Protein AF-A0A2S9F238-F1 (afdb_monomer_lite)

Sequence (58 aa):
RAGVVSGRGRPRRWVSGRAAQLGTTGAIVVRDGEQLPRPVRRSTFYRHTEGWLRVGRR

pLDDT: mean 80.48, std 9.76, range [59.59, 96.44]

Radius of gyration: 14.71 Å; chains: 1; bounding box: 31×35×34 Å

Structure (mmCIF, N/CA/C/O backbone):
data_AF-A0A2S9F238-F1
#
_entry.id   AF-A0A2S9F238-F1
#
loop_
_atom_site.group_PDB
_atom_site.id
_atom_site.type_symbol
_atom_site.label_atom_id
_atom_site.label_alt_id
_atom_site.label_comp_id
_atom_site.label_asym_id
_atom_site.label_entity_id
_atom_site.label_seq_id
_atom_site.pdbx_PDB_ins_code
_atom_site.Cartn_x
_atom_site.Cartn_y
_atom_site.Cartn_z
_atom_site.occupancy
_atom_site.B_iso_or_equiv
_atom_site.auth_seq_id
_atom_site.auth_comp_id
_atom_site.auth_asym_id
_atom_site.auth_atom_id
_atom_site.pdbx_PDB_model_num
ATOM 1 N N . ARG A 1 1 ? 3.200 11.149 -8.653 1.00 59.59 1 ARG A N 1
ATOM 2 C CA . ARG A 1 1 ? 4.563 10.564 -8.734 1.00 59.59 1 ARG A CA 1
ATOM 3 C C . ARG A 1 1 ? 4.786 9.792 -7.437 1.00 59.59 1 ARG A C 1
ATOM 5 O O . ARG A 1 1 ? 4.363 10.306 -6.413 1.00 59.59 1 ARG A O 1
ATOM 12 N N . ALA A 1 2 ? 5.382 8.595 -7.464 1.00 65.00 2 ALA A N 1
ATOM 13 C CA . ALA A 1 2 ? 5.597 7.765 -6.263 1.00 65.00 2 ALA A CA 1
ATOM 14 C C . ALA A 1 2 ? 7.083 7.620 -5.909 1.00 65.00 2 ALA A C 1
ATOM 16 O O . ALA A 1 2 ? 7.889 7.435 -6.816 1.00 65.00 2 ALA A O 1
ATOM 17 N N . GLY A 1 3 ? 7.454 7.705 -4.630 1.00 71.25 3 GLY A N 1
ATOM 18 C CA . GLY A 1 3 ? 8.822 7.443 -4.178 1.00 71.25 3 GLY A CA 1
ATOM 19 C C . GLY A 1 3 ? 8.994 5.964 -3.852 1.00 71.25 3 GLY A C 1
ATOM 20 O O . GLY A 1 3 ? 8.288 5.452 -2.987 1.00 71.25 3 GLY A O 1
ATOM 21 N N . VAL A 1 4 ? 9.915 5.277 -4.529 1.00 71.50 4 VAL A N 1
ATOM 22 C CA . VAL A 1 4 ? 10.205 3.861 -4.245 1.00 71.50 4 VAL A CA 1
ATOM 23 C 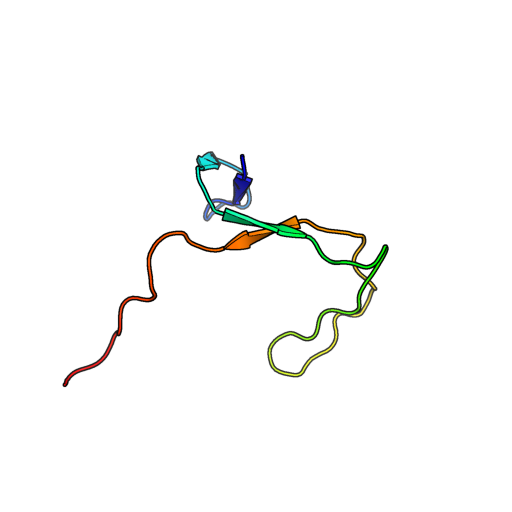C . VAL A 1 4 ? 11.385 3.771 -3.288 1.00 71.50 4 VAL A C 1
ATOM 25 O O . VAL A 1 4 ? 12.446 4.359 -3.533 1.00 71.50 4 VAL A O 1
ATOM 28 N N . VAL A 1 5 ? 11.187 3.046 -2.189 1.00 72.69 5 VAL A N 1
ATOM 29 C CA . VAL A 1 5 ? 12.223 2.788 -1.192 1.00 72.69 5 VAL A CA 1
ATOM 30 C C . VAL A 1 5 ? 13.247 1.827 -1.785 1.00 72.69 5 VAL A C 1
ATOM 32 O O . VAL A 1 5 ? 12.908 0.794 -2.352 1.00 72.69 5 VAL A O 1
ATOM 35 N N . SER A 1 6 ? 14.517 2.192 -1.690 1.00 74.56 6 SER A N 1
ATOM 36 C CA . SER A 1 6 ? 15.617 1.333 -2.118 1.00 74.56 6 SER A CA 1
ATOM 37 C C . SER A 1 6 ? 15.957 0.261 -1.100 1.00 74.56 6 SER A C 1
ATOM 39 O O . SER A 1 6 ? 15.564 0.372 0.055 1.00 74.56 6 SER A O 1
ATOM 41 N N . GLY A 1 7 ? 16.794 -0.710 -1.482 1.00 69.69 7 GLY A N 1
ATOM 42 C CA . GLY A 1 7 ? 17.298 -1.735 -0.555 1.00 69.69 7 GLY A CA 1
ATOM 43 C C . GLY A 1 7 ? 17.984 -1.185 0.708 1.00 69.69 7 GLY A C 1
ATOM 44 O O . GLY A 1 7 ? 18.131 -1.912 1.677 1.00 69.69 7 GLY A O 1
ATOM 45 N N . ARG A 1 8 ? 18.355 0.107 0.737 1.00 80.81 8 ARG A N 1
ATOM 46 C CA . ARG A 1 8 ? 18.875 0.814 1.925 1.00 80.81 8 ARG A CA 1
ATOM 47 C C . ARG A 1 8 ? 17.841 1.698 2.637 1.00 80.81 8 ARG A C 1
ATOM 49 O O . ARG A 1 8 ? 18.212 2.638 3.332 1.00 80.81 8 ARG A O 1
ATOM 56 N N . GLY A 1 9 ? 16.547 1.484 2.415 1.00 72.81 9 GLY A N 1
ATOM 57 C CA . GLY A 1 9 ? 15.483 2.225 3.101 1.00 72.81 9 GLY A CA 1
ATOM 58 C C . GLY A 1 9 ? 15.289 3.678 2.642 1.00 72.81 9 GLY A C 1
ATOM 59 O O . GLY A 1 9 ? 14.427 4.371 3.171 1.00 72.81 9 GLY A O 1
ATOM 60 N N . ARG A 1 10 ? 16.045 4.166 1.646 1.00 72.94 10 ARG A N 1
ATOM 61 C CA . ARG A 1 10 ? 15.934 5.555 1.157 1.00 72.94 10 ARG A CA 1
ATOM 62 C C . ARG A 1 10 ? 15.127 5.650 -0.140 1.00 72.94 10 ARG A C 1
ATOM 64 O O . ARG A 1 10 ? 15.394 4.837 -1.034 1.00 72.94 10 ARG A O 1
ATOM 71 N N . PRO A 1 11 ? 14.207 6.624 -0.296 1.00 66.94 11 PRO A N 1
ATOM 72 C CA . PRO A 1 11 ? 13.511 6.850 -1.559 1.00 66.94 11 PRO A CA 1
ATOM 73 C C . PRO A 1 11 ? 14.525 7.265 -2.631 1.00 66.94 11 PRO A C 1
ATOM 75 O O . PRO A 1 11 ? 15.195 8.284 -2.482 1.00 66.94 11 PRO A O 1
ATOM 78 N N . ARG A 1 12 ? 14.690 6.460 -3.687 1.00 68.50 12 ARG A N 1
ATOM 79 C CA . ARG A 1 12 ? 15.737 6.703 -4.704 1.00 68.50 12 ARG A CA 1
ATOM 80 C C . ARG A 1 12 ? 15.288 7.587 -5.857 1.00 68.50 12 ARG A C 1
ATOM 82 O O . ARG A 1 12 ? 16.114 8.299 -6.417 1.00 68.50 12 ARG A O 1
ATOM 89 N N . ARG A 1 13 ? 14.018 7.506 -6.260 1.00 73.44 13 ARG A N 1
ATOM 90 C CA . ARG A 1 13 ? 13.490 8.249 -7.412 1.00 73.44 13 ARG A CA 1
ATOM 91 C C . ARG A 1 13 ? 11.967 8.239 -7.416 1.00 73.44 13 ARG A C 1
ATOM 93 O O . ARG A 1 13 ? 11.344 7.295 -6.931 1.00 73.44 13 ARG A O 1
ATOM 100 N N . TRP A 1 14 ? 11.395 9.278 -8.014 1.00 77.75 14 TRP A N 1
ATOM 101 C CA . TRP A 1 14 ? 9.993 9.308 -8.402 1.00 77.75 14 TRP A CA 1
ATOM 102 C C . TRP A 1 14 ? 9.753 8.401 -9.615 1.00 77.75 14 TRP A C 1
ATOM 104 O O . TRP A 1 14 ? 10.410 8.580 -10.640 1.00 77.75 14 TRP A O 1
ATOM 114 N N . VAL A 1 15 ? 8.801 7.474 -9.523 1.00 76.06 15 VAL A N 1
ATOM 115 C CA . VAL A 1 15 ? 8.381 6.613 -10.642 1.00 76.06 15 VAL A CA 1
ATOM 116 C C . VAL A 1 15 ? 6.976 6.962 -11.131 1.00 76.06 15 VAL A C 1
ATOM 118 O O . VAL A 1 15 ? 6.146 7.505 -10.384 1.00 76.06 15 VAL A O 1
ATOM 121 N N . SER A 1 16 ? 6.731 6.662 -12.405 1.00 77.06 16 SER A N 1
ATOM 122 C CA . SER A 1 16 ? 5.411 6.701 -13.037 1.00 77.06 16 SER A CA 1
ATOM 123 C C . SER A 1 16 ? 4.610 5.465 -12.627 1.00 77.06 16 SER A C 1
ATOM 125 O O . SER A 1 16 ? 5.164 4.375 -12.533 1.00 77.06 16 SER A O 1
ATOM 127 N N . GLY A 1 17 ? 3.315 5.627 -12.360 1.00 77.50 17 GLY A N 1
ATOM 128 C CA . GLY A 1 17 ? 2.458 4.534 -11.905 1.00 77.50 17 GLY A CA 1
ATOM 129 C C . GLY A 1 17 ? 0.995 4.953 -11.820 1.00 77.50 17 GLY A C 1
ATOM 130 O O . GLY A 1 17 ? 0.693 6.150 -11.831 1.00 77.50 17 GLY A O 1
ATOM 131 N N . ARG A 1 18 ? 0.084 3.980 -11.717 1.00 78.00 18 ARG A N 1
ATOM 132 C CA . ARG A 1 18 ? -1.339 4.261 -11.472 1.00 78.00 18 ARG A CA 1
ATOM 133 C C . ARG A 1 18 ? -1.567 4.432 -9.978 1.00 78.00 18 ARG A C 1
ATOM 135 O O . ARG A 1 18 ? -1.102 3.612 -9.196 1.00 78.00 18 ARG A O 1
ATOM 142 N N . ALA A 1 19 ? -2.284 5.475 -9.588 1.00 81.56 19 ALA A N 1
ATOM 143 C CA . ALA A 1 19 ? -2.649 5.717 -8.199 1.00 81.56 19 ALA A CA 1
ATOM 144 C C . ALA A 1 19 ? -4.049 5.160 -7.907 1.00 81.56 19 ALA A C 1
ATOM 146 O O . ALA A 1 19 ? -4.956 5.307 -8.723 1.00 81.56 19 ALA A O 1
ATOM 147 N N . ALA A 1 20 ? -4.220 4.559 -6.735 1.00 80.81 20 ALA A N 1
ATOM 148 C CA . ALA A 1 20 ? -5.511 4.226 -6.153 1.00 80.81 20 ALA A CA 1
ATOM 149 C C . ALA A 1 20 ? -5.586 4.855 -4.759 1.00 80.81 20 ALA A C 1
ATOM 151 O O . ALA A 1 20 ? -4.653 4.726 -3.962 1.00 80.81 20 ALA A O 1
ATOM 152 N N . GLN A 1 21 ? -6.680 5.556 -4.474 1.00 88.19 21 GLN A N 1
ATOM 153 C CA . GLN A 1 21 ? -6.899 6.193 -3.182 1.00 88.19 21 GLN A CA 1
ATOM 154 C C . GLN A 1 21 ? -7.895 5.385 -2.364 1.00 88.19 21 GLN A C 1
ATOM 156 O O . GLN A 1 21 ? -8.912 4.914 -2.870 1.00 88.19 21 GLN A O 1
ATOM 161 N N . LEU A 1 22 ? -7.606 5.272 -1.077 1.00 88.75 22 LEU A N 1
ATOM 162 C CA . LEU A 1 22 ? -8.537 4.713 -0.123 1.00 88.75 22 LEU A CA 1
ATOM 163 C C . LEU A 1 22 ? -9.689 5.698 0.149 1.00 88.75 22 LEU A C 1
ATOM 165 O O . LEU A 1 22 ? -9.452 6.865 0.459 1.00 88.75 22 LEU A O 1
ATOM 169 N N . GLY A 1 23 ? -10.934 5.220 0.080 1.00 90.06 23 GLY A N 1
ATOM 170 C CA . GLY A 1 23 ? -12.141 6.034 0.297 1.00 90.06 23 GLY A CA 1
ATOM 171 C C . GLY A 1 23 ? -12.397 6.464 1.749 1.00 90.06 23 GLY A C 1
ATOM 172 O O . GLY A 1 23 ? -13.390 7.125 2.021 1.00 90.06 23 GLY A O 1
ATOM 173 N N . THR A 1 24 ? -11.519 6.103 2.686 1.00 89.44 24 THR A N 1
ATOM 174 C CA . THR A 1 24 ? -11.646 6.413 4.117 1.00 89.44 24 THR A CA 1
ATOM 175 C C . THR A 1 24 ? -10.459 7.235 4.625 1.00 89.44 24 THR A C 1
ATOM 177 O O . THR A 1 24 ? -9.360 7.221 4.064 1.00 89.44 24 THR A O 1
ATOM 180 N N . THR A 1 25 ? -10.684 7.972 5.713 1.00 90.44 25 THR A N 1
ATOM 181 C CA . THR A 1 25 ? -9.658 8.759 6.410 1.00 90.44 25 THR A CA 1
ATOM 182 C C . THR A 1 25 ? -8.634 7.879 7.141 1.00 90.44 25 THR A C 1
ATOM 184 O O . THR A 1 25 ? -7.499 8.315 7.349 1.00 90.44 25 THR A O 1
ATOM 187 N N . GLY A 1 26 ? -8.990 6.640 7.487 1.00 90.62 26 GLY A N 1
ATOM 188 C CA . GLY A 1 26 ? -8.077 5.666 8.086 1.00 90.62 26 GLY A CA 1
ATOM 189 C C . GLY A 1 26 ? -8.521 4.224 7.854 1.00 90.62 26 GLY A C 1
ATOM 190 O O . GLY A 1 26 ? -9.696 3.972 7.592 1.00 90.62 26 GLY A O 1
ATOM 191 N N . ALA A 1 27 ? -7.577 3.287 7.931 1.00 91.31 27 ALA A N 1
ATOM 192 C CA . ALA A 1 27 ? -7.842 1.857 7.784 1.00 91.31 27 ALA A CA 1
ATOM 193 C C . ALA A 1 27 ? -6.961 1.004 8.696 1.00 91.31 27 ALA A C 1
ATOM 195 O O . ALA A 1 27 ? -5.844 1.387 9.042 1.00 91.31 27 ALA A O 1
ATOM 196 N N . ILE A 1 28 ? -7.455 -0.183 9.036 1.00 93.62 28 ILE A N 1
ATOM 197 C CA . ILE A 1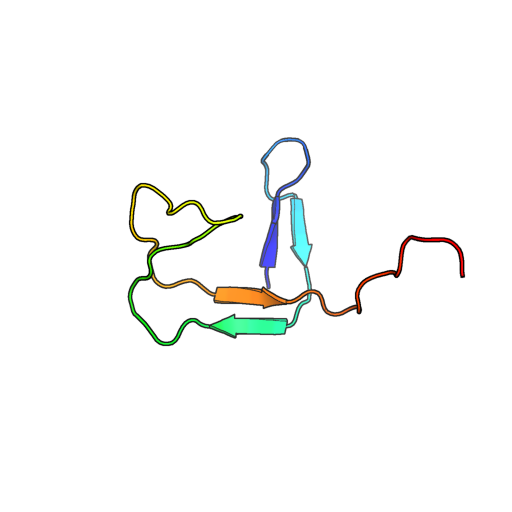 28 ? -6.627 -1.270 9.553 1.00 93.62 28 ILE A CA 1
ATOM 198 C C . ILE A 1 28 ? -6.077 -2.032 8.348 1.00 93.62 28 ILE A C 1
ATOM 200 O O . ILE A 1 28 ? -6.826 -2.399 7.444 1.00 93.62 28 ILE A O 1
ATOM 204 N N . VAL A 1 29 ? -4.766 -2.254 8.319 1.00 90.25 29 VAL A N 1
ATOM 205 C CA . VAL A 1 29 ? -4.135 -3.078 7.284 1.00 90.25 29 VAL A CA 1
ATOM 206 C C . VAL A 1 29 ? -4.010 -4.492 7.817 1.00 90.25 29 VAL A C 1
ATOM 208 O O . VAL A 1 29 ? -3.443 -4.691 8.890 1.00 90.25 29 VAL A O 1
ATOM 211 N N . VAL A 1 30 ? -4.495 -5.453 7.037 1.00 94.25 30 VAL A N 1
ATOM 212 C CA . VAL A 1 30 ? -4.226 -6.876 7.236 1.00 94.25 30 VAL A CA 1
ATOM 213 C C . VAL A 1 30 ? -3.166 -7.287 6.220 1.00 94.25 30 VAL A C 1
ATOM 215 O O . VAL A 1 30 ? -3.362 -7.098 5.018 1.00 94.25 30 VAL A O 1
ATOM 218 N N . ARG A 1 31 ? -2.037 -7.816 6.687 1.00 89.19 31 ARG A N 1
ATOM 219 C CA . ARG A 1 31 ? -0.976 -8.379 5.848 1.00 89.19 31 ARG A CA 1
ATOM 220 C C . ARG A 1 31 ? -0.829 -9.847 6.205 1.00 89.19 31 ARG A C 1
ATOM 222 O O . ARG A 1 31 ? -0.612 -10.157 7.365 1.00 89.19 31 ARG A O 1
ATOM 229 N N . ASP A 1 32 ? -0.966 -10.722 5.214 1.00 94.81 32 ASP A N 1
ATOM 230 C CA . ASP A 1 32 ? -0.809 -12.172 5.389 1.00 94.81 32 ASP A CA 1
ATOM 231 C C . ASP A 1 32 ? -1.692 -12.747 6.519 1.00 94.81 32 ASP A C 1
ATOM 233 O O . ASP A 1 32 ? -1.331 -13.696 7.202 1.00 94.81 32 ASP A O 1
ATOM 237 N N . GLY A 1 33 ? -2.872 -12.147 6.723 1.00 96.44 33 GLY A N 1
ATOM 238 C CA . GLY A 1 33 ? -3.814 -12.505 7.790 1.00 96.44 33 GLY A CA 1
ATOM 239 C C . GLY A 1 33 ? -3.605 -11.766 9.118 1.00 96.44 33 GLY A C 1
ATOM 240 O O . GLY A 1 33 ? -4.518 -11.744 9.940 1.00 96.44 33 GLY A O 1
ATOM 241 N N . GLU A 1 34 ? -2.475 -11.086 9.317 1.00 95.94 34 GLU A N 1
ATOM 242 C CA . GLU A 1 34 ? -2.173 -10.351 10.547 1.00 95.94 34 GLU A CA 1
ATOM 243 C C . GLU A 1 34 ? -2.539 -8.867 10.447 1.00 95.94 34 GLU A C 1
ATOM 245 O O . GLU A 1 34 ? -2.171 -8.160 9.504 1.00 95.94 34 GLU A O 1
ATOM 250 N N . GLN A 1 35 ? -3.262 -8.366 11.450 1.00 96.00 35 GLN A N 1
ATOM 251 C CA . GLN A 1 35 ? -3.584 -6.945 11.568 1.00 96.00 35 GLN A CA 1
ATOM 252 C C . GLN A 1 35 ? -2.373 -6.156 12.068 1.00 96.00 35 GLN A C 1
ATOM 254 O O . GLN A 1 35 ? -1.751 -6.513 13.067 1.00 96.00 35 GLN A O 1
ATOM 259 N N . LEU A 1 36 ? -2.078 -5.026 11.422 1.00 92.94 36 LEU A N 1
ATOM 260 C CA . LEU A 1 36 ? -1.096 -4.088 11.958 1.00 92.94 36 LEU A CA 1
ATOM 261 C C . LEU A 1 36 ? -1.577 -3.506 13.300 1.00 92.94 36 LEU A C 1
ATOM 263 O O . LEU A 1 36 ? -2.757 -3.180 13.442 1.00 92.94 36 LEU A O 1
ATOM 267 N N . PRO A 1 37 ? -0.660 -3.262 14.256 1.00 93.94 37 PRO A N 1
ATOM 268 C CA . PRO A 1 37 ? -1.006 -2.826 15.611 1.00 93.94 37 PRO A CA 1
ATOM 269 C C . PRO A 1 37 ? -1.595 -1.412 15.683 1.00 93.94 37 PRO A C 1
ATOM 271 O O . PRO A 1 37 ? -2.040 -0.982 16.745 1.00 93.94 37 PRO A O 1
ATOM 274 N N . ARG A 1 38 ? -1.554 -0.641 14.588 1.00 93.75 38 ARG A N 1
ATOM 275 C CA . ARG A 1 38 ? -2.064 0.732 14.539 1.00 93.75 38 ARG A CA 1
ATOM 276 C C . ARG A 1 38 ? -2.786 0.997 13.220 1.00 93.75 38 ARG A C 1
ATOM 278 O O . ARG A 1 38 ? -2.269 0.605 12.170 1.00 93.75 38 ARG A O 1
ATOM 285 N N . PRO A 1 39 ? -3.919 1.723 13.250 1.00 91.88 39 PRO A N 1
ATOM 286 C CA . PRO A 1 39 ? -4.562 2.200 12.038 1.00 91.88 39 PRO A CA 1
ATOM 287 C C . PRO A 1 39 ? -3.612 3.070 11.217 1.00 91.88 39 PRO A C 1
ATOM 289 O O . PRO A 1 39 ? -2.907 3.934 11.750 1.00 91.88 39 PRO A O 1
ATOM 292 N N . VAL A 1 40 ? -3.628 2.875 9.904 1.00 90.44 40 VAL A N 1
ATOM 293 C CA . VAL A 1 40 ? -2.937 3.759 8.970 1.00 90.44 40 VAL A CA 1
ATOM 294 C C . VAL A 1 40 ? -3.836 4.935 8.618 1.00 90.44 40 VAL A C 1
ATOM 296 O O . VAL A 1 40 ? -5.059 4.811 8.523 1.00 90.44 40 VAL A O 1
ATOM 299 N N . ARG A 1 41 ? -3.220 6.096 8.393 1.00 90.75 41 ARG A N 1
ATOM 300 C CA . ARG A 1 41 ? -3.923 7.261 7.848 1.00 90.75 41 ARG A CA 1
ATOM 301 C C . ARG A 1 41 ? -4.265 7.028 6.375 1.00 90.75 41 ARG A C 1
ATOM 303 O O . ARG A 1 41 ? -3.686 6.159 5.714 1.00 90.75 41 ARG A O 1
ATOM 310 N N . ARG A 1 42 ? -5.174 7.853 5.853 1.00 87.56 42 ARG A N 1
ATOM 311 C CA . ARG A 1 42 ? -5.507 7.908 4.428 1.00 87.56 42 ARG A CA 1
ATOM 312 C C . ARG A 1 42 ? -4.237 7.943 3.594 1.00 87.56 42 ARG A C 1
ATOM 314 O O . ARG A 1 42 ? -3.366 8.791 3.786 1.00 87.56 42 ARG A O 1
ATOM 321 N N . SER A 1 43 ? -4.158 6.996 2.680 1.00 78.06 43 SER A N 1
ATOM 322 C CA . SER A 1 43 ? -2.995 6.753 1.847 1.00 78.06 43 SER A CA 1
ATOM 323 C C . SER A 1 43 ? -3.432 6.510 0.410 1.00 78.06 43 SER A C 1
ATOM 325 O O . SER A 1 43 ? -4.555 6.078 0.131 1.00 78.06 43 SER A O 1
ATOM 327 N N . THR A 1 44 ? -2.518 6.826 -0.501 1.00 77.06 44 THR A N 1
ATOM 328 C CA . THR A 1 44 ? -2.651 6.550 -1.927 1.00 77.06 44 THR A CA 1
ATOM 329 C C . THR A 1 44 ? -1.631 5.484 -2.270 1.00 77.06 44 THR A C 1
ATOM 331 O O . THR A 1 44 ? -0.425 5.705 -2.138 1.00 77.06 44 THR A O 1
ATOM 334 N N . PHE A 1 45 ? -2.112 4.322 -2.690 1.00 75.50 45 PHE A N 1
ATOM 335 C CA . PHE A 1 45 ? -1.260 3.221 -3.110 1.00 75.50 45 PHE A CA 1
ATOM 336 C C . PHE A 1 45 ? -1.020 3.318 -4.610 1.00 75.50 45 PHE A C 1
ATOM 338 O O . PHE A 1 45 ? -1.896 3.721 -5.376 1.00 75.50 45 PHE A O 1
ATOM 345 N N . TYR A 1 46 ? 0.180 2.944 -5.038 1.00 73.81 46 TYR A N 1
ATOM 346 C CA . TYR A 1 46 ? 0.531 2.928 -6.448 1.00 73.81 46 TYR A CA 1
ATOM 347 C C . TYR A 1 46 ? 0.479 1.496 -6.955 1.00 73.81 46 TYR A C 1
ATOM 349 O O . TYR A 1 46 ? 1.228 0.637 -6.495 1.00 73.81 46 TYR A O 1
ATOM 357 N N . ARG A 1 47 ? -0.418 1.238 -7.906 1.00 71.00 47 ARG A N 1
ATOM 358 C CA . ARG A 1 47 ? -0.451 -0.028 -8.628 1.00 71.00 47 ARG A CA 1
ATOM 359 C C . ARG A 1 47 ? 0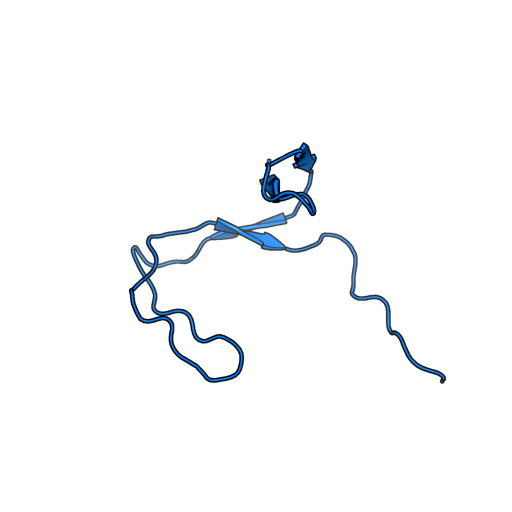.731 -0.064 -9.586 1.00 71.00 47 ARG A C 1
ATOM 361 O O . ARG A 1 47 ? 0.965 0.901 -10.322 1.00 71.00 47 ARG A O 1
ATOM 368 N N . HIS A 1 48 ? 1.419 -1.199 -9.612 1.00 72.56 48 HIS A N 1
ATOM 369 C CA . HIS A 1 48 ? 2.378 -1.491 -10.665 1.00 72.56 48 HIS A CA 1
ATOM 370 C C . HIS A 1 48 ? 1.679 -1.409 -12.031 1.00 72.56 48 HIS A C 1
ATOM 372 O O . HIS A 1 48 ? 0.542 -1.868 -12.190 1.00 72.56 48 HIS A O 1
ATOM 378 N N . THR A 1 49 ? 2.308 -0.744 -12.996 1.00 75.06 49 THR A N 1
ATOM 379 C CA . THR A 1 49 ? 1.729 -0.545 -14.334 1.00 75.06 49 THR A CA 1
ATOM 380 C C . THR A 1 49 ? 1.835 -1.785 -15.204 1.00 75.06 49 THR A C 1
ATOM 382 O O . THR A 1 49 ? 0.984 -1.985 -16.065 1.00 75.06 49 THR A O 1
ATOM 385 N N . GLU A 1 50 ? 2.838 -2.621 -14.959 1.00 73.25 50 GLU A N 1
ATOM 386 C CA . GLU A 1 50 ? 3.033 -3.885 -15.665 1.00 73.25 50 GLU A CA 1
ATOM 387 C C . GLU A 1 50 ? 2.356 -5.022 -14.892 1.00 73.25 50 GLU A C 1
ATOM 389 O O . GLU A 1 50 ? 2.318 -5.008 -13.657 1.00 73.25 50 GLU A O 1
ATOM 394 N N . GLY A 1 51 ? 1.801 -5.991 -15.624 1.00 72.62 51 GLY A N 1
ATOM 395 C CA . GLY A 1 51 ? 1.231 -7.202 -15.038 1.00 72.62 51 GLY A CA 1
ATOM 396 C C . GLY A 1 51 ? 2.290 -8.043 -14.324 1.00 72.62 51 GLY A C 1
ATOM 397 O O . GLY A 1 51 ? 3.485 -7.909 -14.575 1.00 72.62 51 GLY A O 1
ATOM 398 N N . TRP A 1 52 ? 1.846 -8.918 -13.425 1.00 75.00 52 TRP A N 1
ATOM 399 C CA . TRP A 1 52 ? 2.750 -9.828 -12.729 1.00 75.00 52 TRP A CA 1
ATOM 400 C C . TRP A 1 52 ? 3.419 -10.779 -13.722 1.00 75.00 52 TRP A C 1
ATOM 402 O O . TRP A 1 52 ? 2.745 -11.429 -14.523 1.00 75.00 52 TRP A O 1
ATOM 412 N N . LEU A 1 53 ? 4.746 -10.890 -13.639 1.00 75.44 53 LEU A N 1
ATOM 413 C CA . LEU A 1 53 ? 5.480 -11.948 -14.319 1.00 75.44 53 LEU A CA 1
ATOM 414 C C . LEU A 1 53 ? 5.068 -13.286 -13.690 1.00 75.44 53 LEU A C 1
ATOM 416 O O . LEU A 1 53 ? 5.287 -13.502 -12.498 1.00 75.44 53 LEU A O 1
ATOM 420 N N . ARG A 1 54 ? 4.474 -14.193 -14.474 1.00 78.31 54 ARG A N 1
ATOM 421 C CA . AR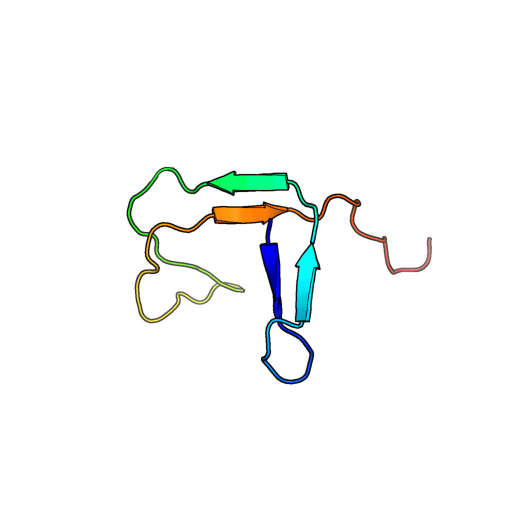G A 1 54 ? 4.255 -15.576 -14.032 1.00 78.31 54 ARG A CA 1
ATOM 422 C C . ARG A 1 54 ? 5.621 -16.245 -13.892 1.00 78.31 54 ARG A C 1
ATOM 424 O O . ARG A 1 54 ? 6.243 -16.585 -14.894 1.00 78.31 54 ARG A O 1
ATOM 431 N N . VAL A 1 55 ? 6.078 -16.439 -12.660 1.00 71.81 55 VAL A N 1
ATOM 432 C CA . VAL A 1 55 ? 7.300 -17.195 -12.367 1.00 71.81 55 VAL A CA 1
ATOM 433 C C . VAL A 1 55 ? 6.904 -18.638 -12.055 1.00 71.81 55 VAL A C 1
ATOM 435 O O . VAL A 1 55 ? 6.295 -18.913 -11.027 1.00 71.81 55 VAL A O 1
ATOM 438 N N . GLY A 1 56 ? 7.203 -19.552 -12.980 1.00 76.69 56 GLY A N 1
ATOM 439 C CA . GLY A 1 56 ? 6.928 -20.989 -12.869 1.00 76.69 56 GLY A CA 1
ATOM 440 C C . GLY A 1 56 ? 6.982 -21.674 -14.238 1.00 76.69 56 GLY A C 1
ATOM 441 O O . GLY A 1 56 ? 6.673 -21.042 -15.253 1.00 76.69 56 GLY A O 1
ATOM 442 N N . ARG A 1 57 ? 7.390 -22.953 -14.300 1.00 65.38 57 ARG A N 1
ATOM 443 C CA . ARG A 1 57 ? 7.313 -23.723 -15.557 1.00 65.38 57 ARG A CA 1
ATOM 444 C C . ARG A 1 57 ? 5.851 -23.921 -15.970 1.00 65.38 57 ARG A C 1
ATOM 446 O O . ARG A 1 57 ? 4.938 -23.786 -15.156 1.00 65.38 57 ARG A O 1
ATOM 453 N N . ARG A 1 58 ? 5.645 -24.076 -17.277 1.00 67.19 58 ARG A N 1
ATOM 454 C CA . ARG A 1 58 ? 4.322 -24.269 -17.872 1.00 67.19 58 ARG A CA 1
ATOM 455 C C . 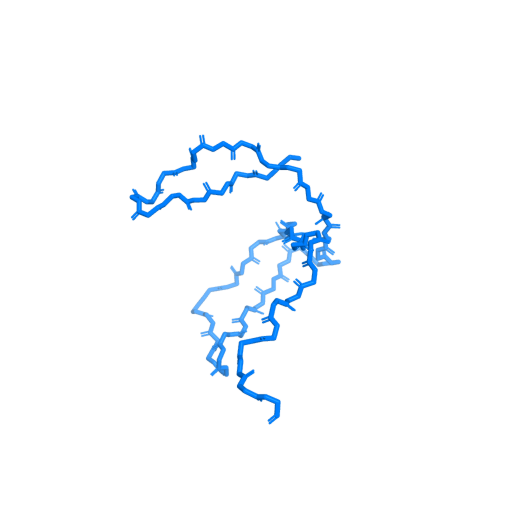ARG A 1 58 ? 3.650 -25.495 -17.275 1.00 67.19 58 ARG A C 1
ATOM 457 O O . ARG A 1 58 ? 4.362 -26.509 -17.132 1.00 67.19 58 ARG A O 1
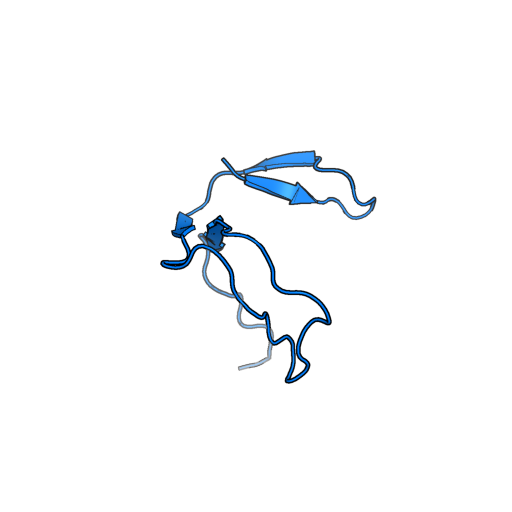#

Secondary structure (DSSP, 8-state):
-EEEEPTTSSEEEEE--EEEE-SSSEEPPEETTEEPSSPEES-EEEEPSSPPP--S--

Foldseek 3Di:
DDFDQDPVRDRDDDDDFDKDWDPDQWDFDADPNDTDPDIDGTDIDTDDPDDDDPPDDD